Protein AF-A0A0C3C233-F1 (afdb_monomer)

pLDDT: mean 97.03, std 2.13, range [88.81, 98.81]

InterPro domains:
  IPR032710 NTF2-like domain superfamily [SSF54427] (12-112)

Sequence (125 aa):
CPPQPASPAMQKAIFTDFLYIFYNERNVSKAFNTYVAEDYIQHDPRYLDGRDAAIAGLTPLIASGVPTVEQLIFDGNRAVVYEKAPGTVLTAIVDIFRLNGTCIQEHWNVHESLPSDAVSSHPFF

Solvent-accessible surface area (backbone atoms only — not comparable to full-atom values): 6786 Å² total; per-residue (Å²): 50,83,67,41,92,52,54,59,70,52,38,51,53,50,52,51,52,34,48,42,32,35,59,74,67,55,33,39,62,61,24,42,58,60,34,27,18,64,81,19,44,52,62,43,92,89,54,61,58,26,40,69,46,45,38,65,64,44,43,64,49,49,72,76,39,58,58,48,81,78,42,81,48,78,56,78,56,30,40,38,38,36,29,39,48,65,72,90,66,58,25,42,34,43,40,38,38,35,46,44,40,62,10,40,37,35,40,40,64,50,77,48,66,68,59,96,78,61,84,69,92,66,74,94,118

Mean predicted aligned error: 2.48 Å

Foldseek 3Di:
DPADAAFLVLLVVLVVVLCCCCQVVVPLVVSLVPAADQQAAEPPPVFDTGSVRVSVVCSVQSVVHGWAFPDWDDDGQKIWTWTFGDDDFTKTKIKMWGDRHRHTRYIDMDMDTDDPPDPDPDDPD

Radius of gyration: 14.9 Å; Cα contacts (8 Å, |Δi|>4): 237; chains: 1; bounding box: 32×29×43 Å

Organism: Oidiodendron maius (strain Zn) (NCBI:txid913774)

Secondary structure (DSSP, 8-state):
-------HHHHHHHHHHHHIIIIIS--HHHHHHHHEEEEEEE--TTS-SSHHHHHHHHHHHHHH---EEEEEEEETTEEEEEEE-SSSS-EEEEEEEEEETTEEEEEEEEEEEPPTT----S---

Nearest PDB structures (foldseek):
  3g0k-assembly1_A-2  TM=7.900E-01  e=2.828E-08  Novosphingobium aromaticivorans DSM 12444
  5evh-assembly1_A-2  TM=7.270E-01  e=5.989E-04  Kribbella flavida DSM 17836
  5tgn-assembly1_D  TM=6.727E-01  e=5.628E-04  Sphaerobacter thermophilus DSM 20745
  6d63-assembly2_D  TM=5.682E-01  e=2.840E-03  Pseudomonas sp. ADP
  5ts4-assembly1_A  TM=5.619E-01  e=7.226E-03  synthetic construct

Structure (mmCIF, N/CA/C/O backbone):
data_AF-A0A0C3C233-F1
#
_entry.id   AF-A0A0C3C233-F1
#
loop_
_atom_site.group_PDB
_atom_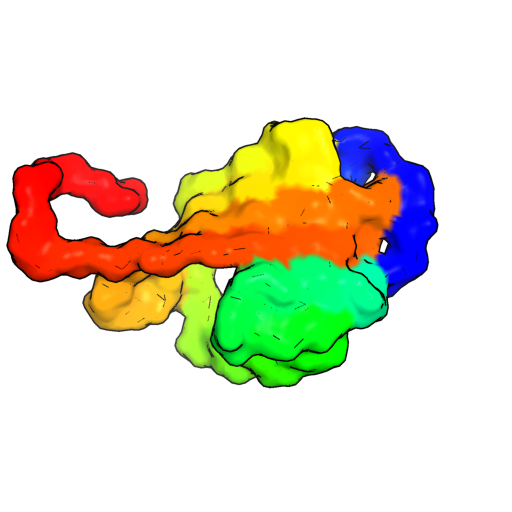site.id
_atom_site.type_symbol
_atom_site.label_atom_id
_atom_site.label_alt_id
_atom_site.label_comp_id
_atom_site.label_asym_id
_atom_site.label_entity_id
_atom_site.label_seq_id
_atom_site.pdbx_PDB_ins_code
_atom_site.Cartn_x
_atom_site.Cartn_y
_atom_site.Cartn_z
_atom_site.occupancy
_atom_site.B_iso_or_equiv
_atom_site.auth_seq_id
_atom_site.auth_comp_id
_atom_site.auth_asym_id
_atom_site.auth_atom_id
_atom_site.pdbx_PDB_model_num
ATOM 1 N N . CYS A 1 1 ? -7.222 -3.850 13.721 1.00 89.19 1 CYS A N 1
ATOM 2 C CA . CYS A 1 1 ? -8.058 -2.645 13.855 1.00 89.19 1 CYS A CA 1
ATOM 3 C C . CYS A 1 1 ? -9.542 -3.027 13.817 1.00 89.19 1 CYS A C 1
ATOM 5 O O . CYS A 1 1 ? -9.956 -3.557 12.793 1.00 89.19 1 CYS A O 1
ATOM 7 N N . PRO A 1 2 ? -10.352 -2.817 14.875 1.00 93.88 2 PRO A N 1
ATOM 8 C CA . PRO A 1 2 ? -11.811 -2.796 14.736 1.00 93.88 2 PRO A CA 1
ATOM 9 C C . PRO A 1 2 ? -12.283 -1.413 14.222 1.00 93.88 2 PRO A C 1
ATOM 11 O O . PRO A 1 2 ? -11.869 -0.401 14.797 1.00 93.88 2 PRO A O 1
ATOM 14 N N . PRO A 1 3 ? -13.129 -1.323 13.174 1.00 96.00 3 PRO A N 1
ATOM 15 C CA . PRO A 1 3 ? -13.567 -0.044 12.599 1.00 96.00 3 PRO A CA 1
ATOM 16 C C . PRO A 1 3 ? -14.303 0.856 13.593 1.00 96.00 3 PRO A C 1
ATOM 18 O O . PRO A 1 3 ? -15.268 0.427 14.220 1.00 96.00 3 PRO A O 1
ATOM 21 N N . GLN A 1 4 ? -13.877 2.115 13.709 1.00 97.88 4 GLN A N 1
ATOM 22 C CA . GLN A 1 4 ? -14.566 3.172 14.461 1.00 97.88 4 GLN A CA 1
ATOM 23 C C . GLN A 1 4 ? -14.852 4.380 13.559 1.00 97.88 4 GLN A C 1
ATOM 25 O O . GLN A 1 4 ? -14.103 4.597 12.609 1.00 97.88 4 GLN A O 1
ATOM 30 N N . PRO A 1 5 ? -15.886 5.200 13.823 1.00 98.19 5 PRO A N 1
ATOM 31 C CA . PRO A 1 5 ? -16.145 6.403 13.034 1.00 98.19 5 PRO A CA 1
ATOM 32 C C . PRO A 1 5 ? -14.918 7.323 12.950 1.00 98.19 5 PRO A C 1
ATOM 34 O O . PRO A 1 5 ? -14.261 7.593 13.954 1.00 98.19 5 PRO A O 1
ATOM 37 N N . ALA A 1 6 ? -14.625 7.828 11.753 1.00 98.00 6 ALA A N 1
ATOM 38 C CA . ALA A 1 6 ? -13.512 8.737 11.507 1.00 98.00 6 ALA A CA 1
ATOM 39 C C . ALA A 1 6 ? -13.904 9.773 10.452 1.00 98.00 6 ALA A C 1
ATOM 41 O O . ALA A 1 6 ? -14.617 9.461 9.498 1.00 98.00 6 ALA A O 1
ATOM 42 N N . SER A 1 7 ? -13.430 11.007 10.617 1.00 97.56 7 SER A N 1
ATOM 43 C CA . SER A 1 7 ? -13.571 12.033 9.583 1.00 97.56 7 SER A CA 1
ATOM 44 C C . SER A 1 7 ? -12.617 11.761 8.407 1.00 97.56 7 SER A C 1
ATOM 46 O O . SER A 1 7 ? -11.611 11.067 8.587 1.00 97.56 7 SER A O 1
ATOM 48 N N . PRO A 1 8 ? -12.846 12.356 7.220 1.00 96.31 8 PRO A N 1
ATOM 49 C CA . PRO A 1 8 ? -11.914 12.232 6.095 1.00 96.31 8 PRO A CA 1
ATOM 50 C C . PRO A 1 8 ? -10.484 12.684 6.437 1.00 96.31 8 PRO A C 1
ATOM 52 O O . PRO A 1 8 ? -9.508 12.053 6.039 1.00 96.31 8 PRO A O 1
ATOM 55 N N . ALA A 1 9 ? -10.340 13.741 7.245 1.00 96.75 9 ALA A N 1
ATOM 56 C CA . ALA A 1 9 ? -9.032 14.208 7.704 1.00 96.75 9 ALA A CA 1
ATOM 57 C C . ALA A 1 9 ? -8.328 13.174 8.602 1.00 96.75 9 ALA A C 1
ATOM 59 O O . ALA A 1 9 ? -7.125 12.955 8.463 1.00 96.75 9 ALA A O 1
ATOM 60 N N . MET A 1 10 ? -9.076 12.503 9.485 1.00 98.19 10 MET A N 1
ATOM 61 C CA . MET A 1 10 ? -8.541 11.421 10.318 1.00 98.19 10 MET A CA 1
ATOM 62 C C . MET A 1 10 ? -8.142 10.209 9.476 1.00 98.19 10 MET A C 1
ATOM 64 O O . MET A 1 10 ? -7.073 9.653 9.694 1.00 98.19 10 MET A O 1
ATOM 68 N N . GLN A 1 11 ? -8.954 9.827 8.488 1.00 98.44 11 GLN A N 1
ATOM 69 C CA . GLN A 1 11 ? -8.632 8.738 7.561 1.00 98.44 11 GLN A CA 1
ATOM 70 C C . GLN A 1 11 ? -7.354 9.012 6.773 1.00 98.44 11 GLN A C 1
ATOM 72 O O . GLN A 1 11 ? -6.500 8.135 6.658 1.00 98.44 11 GLN A O 1
ATOM 77 N N . LYS A 1 12 ? -7.181 10.249 6.298 1.00 98.19 12 LYS A N 1
ATOM 78 C CA . LYS A 1 12 ? -5.947 10.680 5.641 1.00 98.19 12 LYS A CA 1
ATOM 79 C C . LYS A 1 12 ? -4.734 10.568 6.565 1.00 98.19 12 LYS A C 1
ATOM 81 O O . LYS A 1 12 ? -3.706 10.040 6.146 1.00 98.19 12 LYS A O 1
ATOM 86 N N . ALA A 1 13 ? -4.848 11.027 7.811 1.00 98.12 13 ALA A N 1
ATOM 87 C CA . ALA A 1 13 ? -3.774 10.915 8.799 1.00 98.12 13 ALA A CA 1
ATOM 88 C C . ALA A 1 13 ? -3.419 9.451 9.111 1.00 98.12 13 ALA A C 1
ATOM 90 O O . ALA A 1 13 ? -2.247 9.090 9.076 1.00 98.12 13 ALA A O 1
ATOM 91 N N . ILE A 1 14 ? -4.429 8.604 9.326 1.00 98.56 14 ILE A N 1
ATOM 92 C CA . ILE A 1 14 ? -4.279 7.160 9.550 1.00 98.56 14 ILE A CA 1
ATOM 93 C C . ILE A 1 14 ? -3.545 6.496 8.387 1.00 98.56 14 ILE A C 1
ATOM 95 O O . ILE A 1 14 ? -2.576 5.776 8.601 1.00 98.56 14 ILE A O 1
ATOM 99 N N . PHE A 1 15 ? -3.980 6.749 7.152 1.00 98.62 15 PHE A N 1
ATOM 100 C CA . PHE A 1 15 ? -3.356 6.136 5.982 1.00 98.62 15 PHE A CA 1
ATOM 101 C C . PHE A 1 15 ? -1.921 6.633 5.769 1.00 98.62 15 PHE A C 1
ATOM 103 O O . PHE A 1 15 ? -1.045 5.865 5.387 1.00 98.62 15 PHE A O 1
ATOM 110 N N . THR A 1 16 ? -1.658 7.906 6.069 1.00 98.31 16 THR A N 1
ATOM 111 C CA . T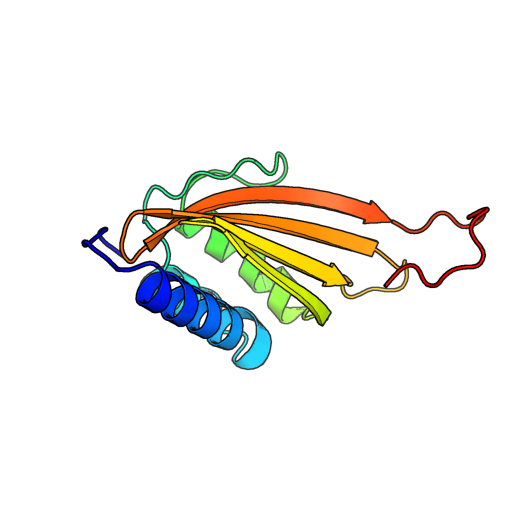HR A 1 16 ? -0.306 8.476 5.983 1.00 98.31 16 THR A CA 1
ATOM 112 C C . THR A 1 16 ? 0.630 7.821 7.001 1.00 98.31 16 THR A C 1
ATOM 114 O O . THR A 1 16 ? 1.755 7.470 6.655 1.00 98.31 16 THR A O 1
ATOM 117 N N . ASP A 1 17 ? 0.165 7.604 8.235 1.00 98.69 17 ASP A N 1
ATOM 118 C CA . ASP A 1 17 ? 0.949 6.911 9.261 1.00 98.69 17 ASP A CA 1
ATOM 119 C C . ASP A 1 17 ? 1.138 5.423 8.930 1.00 98.69 17 ASP A C 1
ATOM 121 O O . ASP A 1 17 ? 2.232 4.885 9.085 1.00 98.69 17 ASP A O 1
ATOM 125 N N . PHE A 1 18 ? 0.114 4.767 8.371 1.00 98.81 18 PHE A N 1
ATOM 126 C CA . PHE A 1 18 ? 0.242 3.415 7.825 1.00 98.81 18 PHE A CA 1
ATOM 127 C C . PHE A 1 18 ? 1.375 3.329 6.793 1.00 98.81 18 PHE A C 1
ATOM 129 O O . PHE A 1 18 ? 2.252 2.479 6.946 1.00 98.81 18 PHE A O 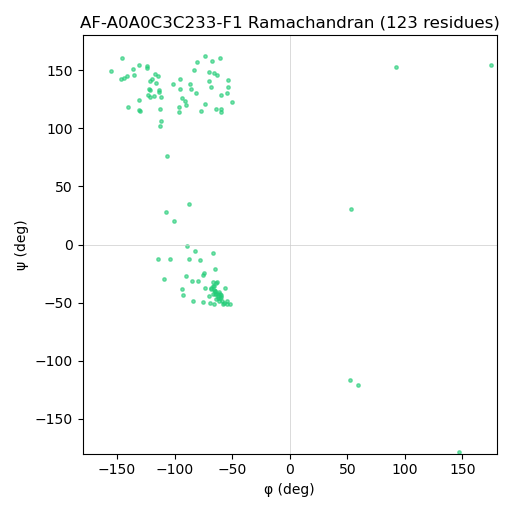1
ATOM 136 N N . LEU A 1 19 ? 1.400 4.221 5.792 1.00 98.50 19 LEU A N 1
ATOM 137 C CA . LEU A 1 19 ? 2.459 4.245 4.778 1.00 98.50 19 LEU A CA 1
ATOM 138 C C . LEU A 1 19 ? 3.836 4.508 5.392 1.00 98.50 19 LEU A C 1
ATOM 140 O O . LEU A 1 19 ? 4.802 3.853 5.011 1.00 98.50 19 LEU A O 1
ATOM 144 N N . TYR A 1 20 ? 3.936 5.415 6.366 1.00 98.50 20 TYR A N 1
ATOM 145 C CA . TYR A 1 20 ? 5.199 5.688 7.052 1.00 98.50 20 TYR A CA 1
ATOM 146 C C . TYR A 1 20 ? 5.735 4.444 7.779 1.00 98.50 20 TYR A C 1
ATOM 148 O O . TYR A 1 20 ? 6.888 4.053 7.594 1.00 98.50 20 TYR A O 1
ATOM 156 N N . ILE A 1 21 ? 4.903 3.757 8.562 1.00 98.75 21 ILE A N 1
ATOM 157 C CA . ILE A 1 21 ? 5.326 2.537 9.265 1.00 98.75 21 ILE A CA 1
ATOM 158 C C . ILE A 1 21 ? 5.655 1.417 8.260 1.00 98.75 21 ILE A C 1
ATOM 160 O O . ILE A 1 21 ? 6.621 0.671 8.442 1.00 98.75 21 ILE A O 1
ATOM 164 N N . PHE A 1 22 ? 4.868 1.298 7.189 1.00 98.50 22 PHE A N 1
ATOM 165 C CA . PHE A 1 22 ? 5.026 0.256 6.179 1.00 98.50 22 PHE A CA 1
ATOM 166 C C . PHE A 1 22 ? 6.294 0.446 5.334 1.00 98.50 22 PHE A C 1
ATOM 168 O O . PHE A 1 22 ? 7.099 -0.479 5.240 1.00 98.50 22 PHE A O 1
ATOM 175 N N . TYR A 1 23 ? 6.519 1.639 4.780 1.00 97.69 23 TYR A N 1
ATOM 176 C CA . TYR A 1 23 ? 7.628 1.929 3.867 1.00 97.69 23 TYR A CA 1
ATOM 177 C C . TYR A 1 23 ? 8.882 2.470 4.564 1.00 97.69 23 TYR A C 1
ATOM 179 O O . TYR A 1 23 ? 9.988 2.015 4.261 1.00 97.69 23 TYR A O 1
ATOM 187 N N . ASN A 1 24 ? 8.753 3.404 5.511 1.00 97.00 24 ASN A N 1
ATOM 188 C CA . ASN A 1 24 ? 9.911 4.036 6.156 1.00 97.00 24 ASN A CA 1
ATOM 189 C C . ASN A 1 24 ? 10.454 3.205 7.319 1.00 97.00 24 ASN A C 1
ATOM 191 O O . ASN A 1 24 ? 11.658 2.956 7.376 1.00 97.00 24 ASN A O 1
ATOM 195 N N . GLU A 1 25 ? 9.591 2.746 8.229 1.00 98.12 25 GLU A N 1
ATOM 196 C CA . GLU A 1 25 ? 10.025 1.861 9.324 1.00 98.12 25 GLU A CA 1
ATOM 197 C C . GLU A 1 25 ? 10.219 0.409 8.863 1.00 98.12 25 GLU A C 1
ATOM 199 O O . GLU A 1 25 ? 10.797 -0.394 9.598 1.00 98.12 25 GLU A O 1
ATOM 204 N N . ARG A 1 26 ? 9.733 0.061 7.660 1.00 97.69 26 ARG A N 1
ATOM 205 C CA . ARG A 1 26 ? 9.733 -1.305 7.107 1.00 97.69 26 ARG A CA 1
ATOM 206 C C . ARG A 1 26 ? 9.101 -2.326 8.053 1.00 97.69 26 ARG A C 1
ATOM 208 O O . ARG A 1 26 ? 9.484 -3.496 8.081 1.00 97.69 26 ARG A O 1
ATOM 215 N N . ASN A 1 27 ? 8.129 -1.886 8.850 1.00 98.44 27 ASN A N 1
ATOM 216 C CA . ASN A 1 27 ? 7.499 -2.704 9.873 1.00 98.44 27 ASN A CA 1
ATOM 217 C C . ASN A 1 27 ? 6.088 -3.109 9.441 1.00 98.44 27 ASN A C 1
ATOM 219 O O . ASN A 1 27 ? 5.083 -2.586 9.926 1.00 98.44 27 ASN A O 1
ATOM 223 N N . VAL A 1 28 ? 6.033 -4.077 8.522 1.00 98.56 28 VAL A N 1
ATOM 224 C CA . VAL A 1 28 ? 4.785 -4.584 7.931 1.00 98.56 28 VAL A CA 1
ATOM 225 C C . VAL A 1 28 ? 3.803 -5.051 9.001 1.00 98.56 28 VAL A C 1
ATOM 227 O O . VAL A 1 28 ? 2.647 -4.632 9.008 1.00 98.56 28 VAL A O 1
ATOM 230 N N . SER A 1 29 ? 4.272 -5.857 9.956 1.00 98.44 29 SER A N 1
ATOM 231 C CA . SER A 1 29 ? 3.425 -6.373 11.032 1.00 98.44 29 SER A CA 1
ATOM 232 C C . SER A 1 29 ? 2.816 -5.247 11.875 1.00 98.44 29 SER A C 1
ATOM 234 O O . SER A 1 29 ? 1.612 -5.257 12.126 1.00 98.44 29 SER A O 1
ATOM 236 N N . LYS A 1 30 ? 3.601 -4.233 12.271 1.00 98.69 30 LYS A N 1
ATOM 237 C CA . LYS A 1 30 ? 3.090 -3.084 13.039 1.00 98.69 30 LYS A CA 1
ATOM 238 C C . LYS A 1 30 ? 2.070 -2.279 12.235 1.00 98.69 30 LYS A C 1
ATOM 240 O O . LYS A 1 30 ? 1.004 -1.984 12.772 1.00 98.69 30 LYS A O 1
ATOM 245 N N . ALA A 1 31 ? 2.360 -1.955 10.974 1.00 98.75 31 ALA A N 1
ATOM 246 C CA . ALA A 1 31 ? 1.451 -1.190 10.119 1.00 98.75 31 ALA A CA 1
ATOM 247 C C . ALA A 1 31 ? 0.088 -1.893 9.980 1.00 98.75 31 ALA A C 1
ATOM 249 O O . ALA A 1 31 ? -0.958 -1.305 10.266 1.00 98.75 31 ALA A O 1
ATOM 250 N N . PHE A 1 32 ? 0.103 -3.183 9.631 1.00 98.62 32 PHE A N 1
ATOM 251 C CA . PHE A 1 32 ? -1.113 -3.965 9.411 1.00 98.62 32 PHE A CA 1
ATOM 252 C C . PHE A 1 32 ? -1.885 -4.234 10.706 1.00 98.62 32 PHE A C 1
ATOM 254 O O . PHE A 1 32 ? -3.101 -4.047 10.749 1.00 98.62 32 PHE A O 1
ATOM 261 N N . ASN A 1 33 ? -1.214 -4.615 11.796 1.00 98.50 33 ASN A N 1
ATOM 262 C CA . ASN A 1 33 ? -1.903 -4.869 13.065 1.00 98.50 33 ASN A CA 1
ATOM 263 C C . ASN A 1 33 ? -2.560 -3.605 13.641 1.00 98.50 33 ASN A C 1
ATOM 265 O O . ASN A 1 33 ? -3.648 -3.692 14.225 1.00 98.50 33 ASN A O 1
ATOM 269 N N . THR A 1 34 ? -1.947 -2.439 13.417 1.00 98.56 34 THR A N 1
ATOM 270 C CA . THR A 1 34 ? -2.455 -1.147 13.895 1.00 98.56 34 THR A CA 1
ATOM 271 C C . THR A 1 34 ? -3.642 -0.662 13.065 1.00 98.56 34 THR A C 1
ATOM 273 O O . THR A 1 34 ? -4.684 -0.339 13.635 1.00 98.56 34 THR A O 1
ATOM 276 N N . TYR A 1 35 ? -3.524 -0.656 11.732 1.00 98.75 35 TYR A N 1
ATOM 277 C CA . TYR A 1 35 ? -4.447 0.087 10.864 1.00 98.75 35 TYR A CA 1
ATOM 278 C C . TYR A 1 35 ? -5.316 -0.762 9.939 1.00 98.75 35 TYR A C 1
ATOM 280 O O . TYR A 1 35 ? -6.288 -0.247 9.393 1.00 98.75 35 TYR A O 1
ATOM 288 N N . VAL A 1 36 ? -5.030 -2.052 9.774 1.00 98.75 36 VAL A N 1
ATOM 289 C CA . VAL A 1 36 ? -5.761 -2.914 8.836 1.00 98.75 36 VAL A CA 1
ATOM 290 C C . VAL A 1 36 ? -6.781 -3.772 9.594 1.00 98.75 36 VAL A C 1
ATOM 292 O O . VAL A 1 36 ? -6.535 -4.239 10.721 1.00 98.75 36 VAL A O 1
ATOM 295 N N . ALA A 1 37 ? -7.974 -3.904 9.014 1.00 98.50 37 ALA A N 1
ATOM 296 C CA . ALA A 1 37 ? -9.029 -4.780 9.512 1.00 98.50 37 ALA A CA 1
ATOM 297 C C . ALA A 1 37 ? -8.595 -6.250 9.404 1.00 98.50 37 ALA A C 1
ATOM 299 O O . ALA A 1 37 ? -7.833 -6.609 8.513 1.00 98.50 37 ALA A O 1
ATOM 300 N N . GLU A 1 38 ? -9.037 -7.103 10.328 1.00 97.88 38 GLU A N 1
ATOM 301 C CA . GLU A 1 38 ? -8.646 -8.522 10.323 1.00 97.88 38 GLU A CA 1
ATOM 302 C C . GLU A 1 38 ? -9.187 -9.256 9.088 1.00 97.88 38 GLU A C 1
ATOM 304 O O . GLU A 1 38 ? -8.455 -9.997 8.433 1.00 97.88 38 GLU A O 1
ATOM 309 N N . ASP A 1 39 ? -10.425 -8.933 8.714 1.00 97.31 39 ASP A N 1
ATOM 310 C CA . ASP A 1 39 ? -11.156 -9.376 7.524 1.00 97.31 39 ASP A CA 1
ATOM 311 C C . ASP A 1 39 ? -10.898 -8.477 6.298 1.00 97.31 39 ASP A C 1
ATOM 313 O O . ASP A 1 39 ? -11.789 -8.219 5.489 1.00 97.31 39 ASP A O 1
ATOM 317 N N . TYR A 1 40 ? -9.676 -7.954 6.175 1.00 98.06 40 TYR A N 1
ATOM 318 C CA . TYR A 1 40 ? -9.252 -7.163 5.023 1.00 98.06 40 TYR A CA 1
ATOM 319 C C . TYR A 1 40 ? -9.466 -7.918 3.703 1.00 98.06 40 TYR A C 1
ATOM 321 O O . TYR A 1 40 ? -9.044 -9.065 3.559 1.00 98.06 40 TYR A O 1
ATOM 329 N N . ILE A 1 41 ? -10.101 -7.247 2.744 1.00 98.69 41 ILE A N 1
ATOM 330 C CA . ILE A 1 41 ? -10.457 -7.804 1.438 1.00 98.69 41 ILE A CA 1
ATOM 331 C C . ILE A 1 41 ? -9.353 -7.470 0.430 1.00 98.69 41 ILE A C 1
ATOM 333 O O . ILE A 1 41 ? -9.010 -6.298 0.237 1.00 98.69 41 ILE A O 1
ATOM 337 N N . GLN A 1 42 ? -8.827 -8.496 -0.230 1.00 98.19 42 GLN A N 1
ATOM 338 C CA . GLN A 1 42 ? -7.764 -8.414 -1.218 1.00 98.19 42 GLN A CA 1
ATOM 339 C C . GLN A 1 42 ? -8.299 -8.760 -2.609 1.00 98.19 42 GLN A C 1
ATOM 341 O O . GLN A 1 42 ? -8.873 -9.819 -2.833 1.00 98.19 42 GLN A O 1
ATOM 346 N N . HIS A 1 43 ? -8.058 -7.876 -3.574 1.00 98.38 43 HIS A N 1
ATOM 347 C CA . HIS A 1 43 ? -8.437 -8.112 -4.971 1.00 98.38 43 HIS A CA 1
ATOM 348 C C . HIS A 1 43 ? -7.260 -8.489 -5.874 1.00 98.38 43 HIS A C 1
ATOM 350 O O . HIS A 1 43 ? -7.484 -8.933 -6.999 1.00 98.38 43 HIS A O 1
ATOM 356 N N . ASP A 1 44 ? -6.015 -8.333 -5.414 1.00 96.50 44 ASP A N 1
ATOM 357 C CA . ASP A 1 44 ? -4.841 -8.813 -6.142 1.00 96.50 44 ASP A CA 1
ATOM 358 C C . ASP A 1 44 ? -4.887 -10.351 -6.252 1.00 96.50 44 ASP A C 1
ATOM 360 O O . ASP A 1 44 ? -4.788 -11.037 -5.230 1.00 96.50 44 ASP A O 1
ATOM 364 N N . PRO A 1 45 ? -4.976 -10.925 -7.468 1.00 95.12 45 PRO A N 1
ATOM 365 C CA . PRO A 1 45 ? -5.139 -12.367 -7.660 1.00 95.12 45 PRO A CA 1
ATOM 366 C C . PRO A 1 45 ? -3.925 -13.198 -7.211 1.00 95.12 45 PRO A C 1
ATOM 368 O O . PRO A 1 45 ? -3.979 -14.428 -7.237 1.00 95.12 45 PRO A O 1
ATOM 371 N N . ARG A 1 46 ? -2.812 -12.555 -6.839 1.00 94.06 46 ARG A N 1
ATOM 372 C CA . ARG A 1 46 ? -1.588 -13.213 -6.360 1.00 94.06 46 ARG A CA 1
ATOM 373 C C . ARG A 1 46 ? -1.590 -13.461 -4.850 1.00 94.06 46 ARG A C 1
ATOM 375 O O . ARG A 1 46 ? -0.734 -14.206 -4.375 1.00 94.06 46 ARG A O 1
ATOM 382 N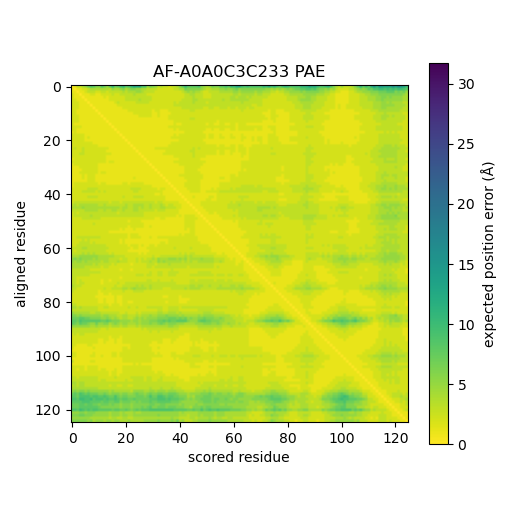 N . TYR A 1 47 ? -2.514 -12.856 -4.103 1.00 94.75 47 TYR A N 1
ATOM 383 C CA . TYR A 1 47 ? -2.561 -12.926 -2.643 1.00 94.75 47 TYR A CA 1
ATOM 384 C C . TYR A 1 47 ? -3.908 -13.447 -2.147 1.00 94.75 47 TYR A C 1
ATOM 386 O O . TYR A 1 47 ? -4.937 -13.285 -2.793 1.00 94.75 47 TYR A O 1
ATOM 394 N N . LEU A 1 48 ? -3.888 -14.085 -0.977 1.00 97.12 48 LEU A N 1
ATOM 395 C CA . LEU A 1 48 ? -5.107 -14.465 -0.267 1.00 97.12 48 LEU A CA 1
ATOM 396 C C . LEU A 1 48 ? -5.682 -13.264 0.497 1.00 97.12 48 LEU A C 1
ATOM 398 O O . LEU A 1 48 ? -4.945 -12.350 0.877 1.00 97.12 48 LEU A O 1
ATOM 402 N N . ASP A 1 49 ? -6.984 -13.329 0.769 1.00 97.56 49 ASP A N 1
ATOM 403 C CA . ASP A 1 49 ? -7.684 -12.410 1.668 1.00 97.56 49 ASP A CA 1
ATOM 404 C C . ASP A 1 49 ? -7.143 -12.454 3.104 1.00 97.56 49 ASP A C 1
ATOM 406 O O . ASP A 1 49 ? -6.545 -13.436 3.558 1.00 97.56 49 ASP A O 1
ATOM 410 N N . GLY A 1 50 ? -7.445 -11.391 3.849 1.00 97.94 50 GLY A N 1
ATOM 411 C CA . GLY A 1 50 ? -7.194 -11.279 5.278 1.00 97.94 50 GLY A CA 1
ATOM 412 C C . GLY A 1 50 ? -5.852 -10.640 5.625 1.00 97.94 50 GLY A C 1
ATOM 413 O O . GLY A 1 50 ? -4.858 -10.711 4.895 1.00 97.94 50 GLY A O 1
ATOM 414 N N . ARG A 1 51 ? -5.816 -10.008 6.801 1.00 98.12 51 ARG A N 1
ATOM 415 C CA . ARG A 1 51 ? -4.639 -9.275 7.286 1.00 98.12 51 ARG A CA 1
ATOM 416 C C . ARG A 1 51 ? -3.400 -10.158 7.412 1.00 98.12 51 ARG A C 1
ATOM 418 O O . ARG A 1 51 ? -2.311 -9.733 7.037 1.00 98.12 51 ARG A O 1
ATOM 425 N N . ASP A 1 52 ? -3.555 -11.367 7.942 1.00 98.25 52 ASP A N 1
ATOM 426 C CA . ASP A 1 52 ? -2.417 -12.246 8.232 1.00 98.25 52 ASP A CA 1
ATOM 427 C C . ASP A 1 52 ? -1.751 -12.745 6.944 1.00 98.25 52 ASP A C 1
ATOM 429 O O . ASP A 1 52 ? -0.520 -12.785 6.859 1.00 98.25 52 ASP A O 1
ATOM 433 N N . ALA A 1 53 ? -2.547 -13.039 5.910 1.00 97.94 53 ALA A N 1
ATOM 434 C CA . ALA A 1 53 ? -2.033 -13.378 4.588 1.00 97.94 53 ALA A CA 1
ATOM 435 C C . ALA A 1 53 ? -1.278 -12.199 3.959 1.00 97.94 53 ALA A C 1
ATOM 437 O O . ALA A 1 53 ? -0.182 -12.387 3.425 1.00 97.94 53 ALA A O 1
ATOM 438 N N . ALA A 1 54 ? -1.810 -10.979 4.084 1.00 97.94 54 ALA A N 1
ATOM 439 C CA . ALA A 1 54 ? -1.134 -9.775 3.612 1.00 97.94 54 ALA A CA 1
ATOM 440 C C . ALA A 1 54 ? 0.200 -9.537 4.343 1.00 97.94 54 ALA A C 1
ATOM 442 O O . ALA A 1 54 ? 1.217 -9.291 3.694 1.00 97.94 54 ALA A O 1
ATOM 443 N N . ILE A 1 55 ? 0.246 -9.688 5.675 1.00 98.50 55 ILE A N 1
ATOM 444 C CA . ILE A 1 55 ? 1.496 -9.584 6.449 1.00 98.50 55 ILE A CA 1
ATOM 445 C C . ILE A 1 55 ? 2.516 -10.613 5.954 1.00 98.50 55 ILE A C 1
ATOM 447 O O . ILE A 1 55 ? 3.667 -10.252 5.689 1.00 98.50 55 ILE A O 1
ATOM 451 N N . ALA A 1 56 ? 2.110 -11.876 5.811 1.00 98.00 56 ALA A N 1
ATOM 452 C CA . ALA A 1 56 ? 2.997 -12.946 5.368 1.00 98.00 56 ALA A CA 1
ATOM 453 C C . ALA A 1 56 ? 3.544 -12.699 3.951 1.00 98.00 56 ALA A C 1
ATOM 455 O O . ALA A 1 56 ? 4.736 -12.890 3.714 1.00 98.00 56 ALA A O 1
ATOM 456 N N . GLY A 1 57 ? 2.694 -12.237 3.030 1.00 96.44 57 GLY A N 1
ATOM 457 C CA . GLY A 1 57 ? 3.062 -11.981 1.637 1.00 96.44 57 GLY A CA 1
ATOM 458 C C . GLY A 1 57 ? 3.923 -10.732 1.430 1.00 96.44 57 GLY A C 1
ATOM 459 O O . GLY A 1 57 ? 4.838 -10.750 0.609 1.00 96.44 57 GLY A O 1
ATOM 460 N N . LEU A 1 58 ? 3.663 -9.655 2.179 1.00 97.00 58 LEU A N 1
ATOM 461 C CA . LEU A 1 58 ? 4.311 -8.353 1.969 1.00 97.00 58 LEU A CA 1
ATOM 462 C C . LEU A 1 58 ? 5.602 -8.175 2.775 1.00 97.00 58 LEU A C 1
ATOM 464 O O . LEU A 1 58 ? 6.493 -7.451 2.337 1.00 97.00 58 LEU A O 1
ATOM 468 N N . THR A 1 59 ? 5.750 -8.848 3.921 1.00 97.88 59 THR A N 1
ATOM 469 C CA . THR A 1 59 ? 6.977 -8.776 4.739 1.00 97.88 59 THR A CA 1
ATOM 470 C C . THR A 1 59 ? 8.260 -9.062 3.942 1.00 97.88 59 THR A C 1
ATOM 472 O O . THR A 1 59 ? 9.174 -8.235 3.998 1.00 97.88 59 THR A O 1
ATOM 475 N N . PRO A 1 60 ? 8.376 -10.168 3.175 1.00 96.62 60 PRO A N 1
ATOM 476 C CA . PRO A 1 60 ? 9.587 -10.422 2.393 1.00 96.62 60 PRO A CA 1
ATOM 477 C C . PRO A 1 60 ? 9.788 -9.406 1.259 1.00 96.62 60 PRO A C 1
ATOM 479 O O . PRO A 1 60 ? 10.929 -9.058 0.958 1.00 96.62 60 PRO A O 1
ATOM 482 N N . LEU A 1 61 ? 8.707 -8.888 0.663 1.00 93.62 61 LEU A N 1
ATOM 483 C CA . LEU A 1 61 ? 8.796 -7.888 -0.402 1.00 93.62 61 LEU A CA 1
ATOM 484 C C . LEU A 1 61 ? 9.382 -6.571 0.108 1.00 93.62 61 LEU A C 1
ATOM 486 O O . LEU A 1 61 ? 10.382 -6.110 -0.436 1.00 93.62 61 LEU A O 1
ATOM 490 N N . ILE A 1 62 ? 8.843 -6.030 1.201 1.00 96.75 62 ILE A N 1
ATOM 491 C CA . ILE A 1 62 ? 9.331 -4.783 1.813 1.00 96.75 62 ILE A CA 1
ATOM 492 C C . ILE A 1 62 ? 10.768 -4.923 2.332 1.00 96.75 62 ILE A C 1
ATOM 494 O O . ILE A 1 62 ? 11.554 -3.974 2.276 1.00 96.75 62 ILE A O 1
ATOM 498 N N . ALA A 1 63 ? 11.153 -6.118 2.793 1.00 95.00 63 ALA A N 1
ATOM 499 C CA . ALA A 1 63 ? 12.538 -6.400 3.156 1.00 95.00 63 ALA A CA 1
ATOM 500 C C . ALA A 1 63 ? 13.483 -6.359 1.938 1.00 95.00 63 ALA A C 1
ATOM 502 O O . ALA A 1 63 ? 14.618 -5.898 2.066 1.00 95.00 63 ALA A O 1
ATOM 503 N N . SER A 1 64 ? 13.017 -6.810 0.767 1.00 93.88 64 SER A N 1
ATOM 504 C CA . SER A 1 64 ? 13.803 -6.829 -0.476 1.00 93.88 64 SER A CA 1
ATOM 505 C C . SER A 1 64 ? 13.954 -5.453 -1.134 1.00 93.88 64 SER A C 1
ATOM 507 O O . SER A 1 64 ? 14.949 -5.197 -1.812 1.00 93.88 64 SER A O 1
ATOM 509 N N . GLY A 1 65 ? 13.006 -4.546 -0.902 1.00 94.69 65 GLY A N 1
ATOM 510 C CA . GLY A 1 65 ? 13.013 -3.199 -1.452 1.00 94.69 65 GLY A CA 1
ATOM 511 C C . GLY A 1 65 ? 11.730 -2.452 -1.109 1.00 94.69 65 GLY A C 1
ATOM 512 O O . GLY A 1 65 ? 10.690 -3.057 -0.878 1.00 94.69 65 GLY A O 1
ATOM 513 N N . VAL A 1 66 ? 11.812 -1.124 -1.082 1.00 95.19 66 VAL A N 1
ATOM 514 C CA . VAL A 1 66 ? 10.666 -0.246 -0.822 1.00 95.19 66 VAL A CA 1
ATOM 515 C C . VAL A 1 66 ? 10.386 0.548 -2.097 1.00 95.19 66 VAL A C 1
ATOM 517 O O . VAL A 1 66 ? 11.347 1.075 -2.668 1.00 95.19 66 VAL A O 1
ATOM 520 N N . PRO A 1 67 ? 9.129 0.610 -2.570 1.00 96.25 67 PRO A N 1
ATOM 521 C CA . PRO A 1 67 ? 8.774 1.423 -3.724 1.00 96.25 67 PRO A CA 1
ATOM 522 C C . PRO A 1 67 ? 8.906 2.920 -3.416 1.00 96.25 67 PRO A C 1
ATOM 524 O O . PRO A 1 67 ? 8.859 3.351 -2.262 1.00 96.25 67 PRO A O 1
ATOM 527 N N . THR A 1 68 ? 9.061 3.728 -4.461 1.00 96.94 68 THR A N 1
ATOM 528 C CA . THR A 1 68 ? 8.986 5.189 -4.339 1.00 96.94 68 THR A CA 1
ATOM 529 C C . THR A 1 68 ? 7.550 5.628 -4.582 1.00 96.94 68 THR A C 1
ATOM 531 O O . THR A 1 68 ? 7.001 5.349 -5.644 1.00 96.94 68 THR A O 1
ATOM 534 N N . VAL A 1 69 ? 6.948 6.333 -3.624 1.00 97.75 69 VAL A N 1
ATOM 535 C CA . VAL A 1 69 ? 5.623 6.941 -3.807 1.00 97.75 69 VAL A CA 1
ATOM 536 C C . VAL A 1 69 ? 5.769 8.201 -4.655 1.00 97.75 69 VAL A C 1
ATOM 538 O O . VAL A 1 69 ? 6.381 9.172 -4.214 1.00 97.75 69 VAL A O 1
ATOM 541 N N . GLU A 1 70 ? 5.187 8.188 -5.851 1.00 97.94 70 GLU A N 1
ATOM 542 C CA . GLU A 1 70 ? 5.227 9.305 -6.801 1.00 97.94 70 GLU A CA 1
ATOM 543 C C . GLU A 1 70 ? 3.994 10.203 -6.640 1.00 97.94 70 GLU A C 1
ATOM 545 O O . GLU A 1 70 ? 4.094 11.429 -6.687 1.00 97.94 70 GLU A O 1
ATOM 550 N N . GLN A 1 71 ? 2.819 9.612 -6.385 1.00 97.81 71 GLN A N 1
ATOM 551 C CA . GLN A 1 71 ? 1.607 10.365 -6.053 1.00 97.81 71 GLN A CA 1
ATOM 552 C C . GLN A 1 71 ? 0.780 9.672 -4.974 1.00 97.81 71 GLN A C 1
ATOM 554 O O . GLN A 1 71 ? 0.654 8.450 -4.938 1.00 97.81 71 GLN A O 1
ATOM 559 N N . LEU A 1 72 ? 0.161 10.487 -4.119 1.00 98.06 72 LEU A N 1
ATOM 560 C CA . LEU A 1 72 ? -0.801 10.052 -3.114 1.00 98.06 72 LEU A CA 1
ATOM 561 C C . LEU A 1 72 ? -2.055 10.923 -3.206 1.00 98.06 72 LEU A C 1
ATOM 563 O O . LEU A 1 72 ? -2.014 12.126 -2.936 1.00 98.06 72 LEU A O 1
ATOM 567 N N . ILE A 1 73 ? -3.173 10.306 -3.571 1.00 98.19 73 ILE A N 1
ATOM 568 C CA . ILE A 1 73 ? -4.459 10.974 -3.780 1.00 98.19 73 ILE A CA 1
ATOM 569 C C . ILE A 1 73 ? -5.457 10.443 -2.757 1.00 98.19 73 ILE A C 1
ATOM 571 O O . ILE A 1 73 ? -5.508 9.246 -2.490 1.00 98.19 73 ILE A O 1
ATOM 575 N N . PHE A 1 74 ? -6.270 11.336 -2.196 1.00 97.56 74 PHE A N 1
ATOM 576 C CA . PHE A 1 74 ? -7.375 10.974 -1.314 1.00 97.56 74 PHE A CA 1
ATOM 577 C C . PHE A 1 74 ? -8.682 11.500 -1.882 1.00 97.56 74 PHE A C 1
ATOM 579 O O . PHE A 1 74 ? -8.770 12.681 -2.221 1.00 97.56 74 PHE A O 1
ATOM 586 N N . ASP A 1 75 ? -9.692 10.639 -1.913 1.00 95.81 75 ASP A N 1
ATOM 587 C CA . ASP A 1 75 ? -11.057 11.000 -2.276 1.00 95.81 75 ASP A CA 1
ATOM 588 C C . ASP A 1 75 ? -12.048 10.255 -1.375 1.00 95.81 75 ASP A C 1
ATOM 590 O O . ASP A 1 75 ? -12.075 9.023 -1.327 1.00 95.81 75 ASP A O 1
ATOM 594 N N . GLY A 1 76 ? -12.834 11.009 -0.605 1.00 95.38 76 GLY A N 1
ATOM 595 C CA . GLY A 1 76 ? -13.726 10.459 0.413 1.00 95.38 76 GLY A CA 1
ATO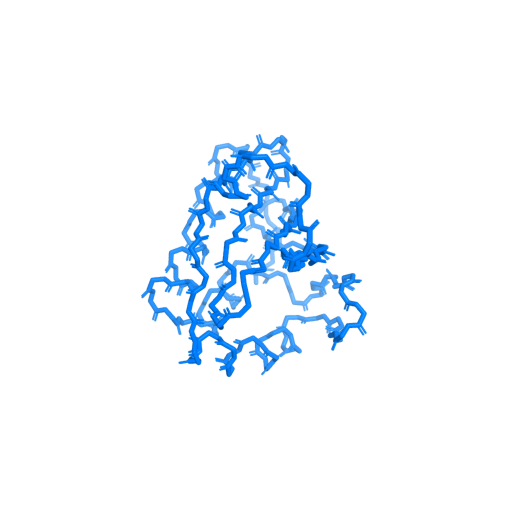M 596 C C . GLY A 1 76 ? -12.994 9.524 1.382 1.00 95.38 76 GLY A C 1
ATOM 597 O O . GLY A 1 76 ? -12.106 9.952 2.117 1.00 95.38 76 GLY A O 1
ATOM 598 N N . ASN A 1 77 ? -13.386 8.248 1.381 1.00 97.69 77 ASN A N 1
ATOM 599 C CA . ASN A 1 77 ? -12.784 7.190 2.195 1.00 97.69 77 ASN A CA 1
ATOM 600 C C . ASN A 1 77 ? -11.797 6.303 1.423 1.00 97.69 77 ASN A C 1
ATOM 602 O O . ASN A 1 77 ? -11.546 5.166 1.831 1.00 97.69 77 ASN A O 1
ATOM 606 N N . ARG A 1 78 ? -11.276 6.778 0.292 1.00 98.50 78 ARG A N 1
ATOM 607 C CA . ARG A 1 78 ? -10.318 6.049 -0.535 1.00 98.50 78 ARG A CA 1
ATOM 608 C C . ARG A 1 78 ? -8.989 6.781 -0.616 1.00 98.50 78 ARG A C 1
ATOM 610 O O . ARG A 1 78 ? -8.944 8.012 -0.624 1.00 98.50 78 ARG A O 1
ATOM 617 N N . ALA A 1 79 ? -7.924 5.999 -0.705 1.00 98.62 79 ALA A N 1
ATOM 618 C CA . ALA A 1 79 ? -6.585 6.469 -1.013 1.00 98.62 79 ALA A CA 1
ATOM 619 C C . ALA A 1 79 ? -6.085 5.760 -2.273 1.00 98.62 79 ALA A C 1
ATOM 621 O O . ALA A 1 79 ? -6.336 4.569 -2.447 1.00 98.62 79 ALA A O 1
ATOM 622 N N . VAL A 1 80 ? -5.392 6.489 -3.139 1.00 98.69 80 VAL A N 1
ATOM 623 C CA . VAL A 1 80 ? -4.713 5.949 -4.319 1.00 98.69 80 VAL A CA 1
ATOM 624 C C . VAL A 1 80 ? -3.238 6.286 -4.200 1.00 98.69 80 VAL A C 1
ATOM 626 O O . VAL A 1 80 ? -2.888 7.450 -3.992 1.00 98.69 80 VAL A O 1
ATOM 629 N N . VAL A 1 81 ? -2.393 5.271 -4.324 1.00 98.69 81 VAL A N 1
ATOM 630 C CA . VAL A 1 81 ? -0.938 5.386 -4.307 1.00 98.69 81 VAL A CA 1
ATOM 631 C C . VAL A 1 81 ? -0.445 5.036 -5.701 1.00 98.69 81 VAL A C 1
ATOM 633 O O . VAL A 1 81 ? -0.661 3.924 -6.169 1.00 98.69 81 VAL A O 1
ATOM 636 N N . TYR A 1 82 ? 0.173 6.000 -6.378 1.00 98.50 82 TYR A N 1
ATOM 637 C CA . TYR A 1 82 ? 0.941 5.745 -7.590 1.00 98.50 82 TYR A CA 1
ATOM 638 C C . TYR A 1 82 ? 2.402 5.617 -7.198 1.00 98.50 82 TYR A C 1
ATOM 640 O O . TYR A 1 82 ? 2.983 6.563 -6.655 1.00 98.50 82 TYR A O 1
ATOM 648 N N . GLU A 1 83 ? 2.984 4.454 -7.444 1.00 97.88 83 GLU A N 1
ATOM 649 C CA . GLU A 1 83 ? 4.319 4.141 -6.972 1.00 97.88 83 GLU A CA 1
ATOM 650 C C . GLU A 1 83 ? 5.186 3.465 -8.028 1.00 97.88 83 GLU A C 1
ATOM 652 O O . G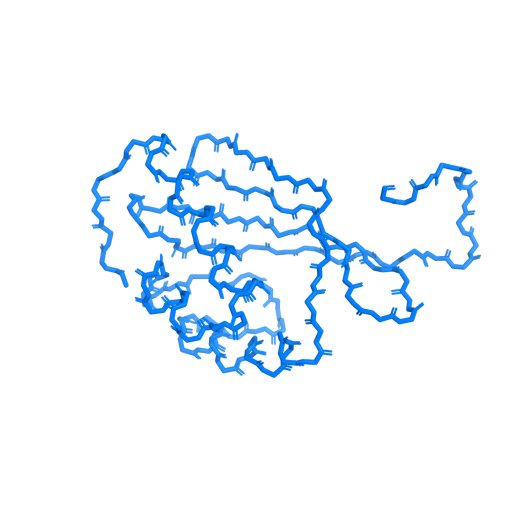LU A 1 83 ? 4.728 2.755 -8.926 1.00 97.88 83 GLU A O 1
ATOM 657 N N . LYS A 1 84 ? 6.486 3.697 -7.892 1.00 97.88 84 LYS A N 1
ATOM 658 C CA . LYS A 1 84 ? 7.532 3.063 -8.674 1.00 97.88 84 LYS A CA 1
ATOM 659 C C . LYS A 1 84 ? 8.085 1.875 -7.902 1.00 97.88 84 LYS A C 1
ATOM 661 O O . LYS A 1 84 ? 8.743 2.050 -6.873 1.00 97.88 84 LYS A O 1
ATOM 666 N N . ALA A 1 85 ? 7.868 0.676 -8.430 1.00 96.56 85 ALA A N 1
ATOM 667 C CA . ALA A 1 85 ? 8.360 -0.557 -7.836 1.00 96.56 85 ALA A CA 1
ATOM 668 C C . ALA A 1 85 ? 9.902 -0.606 -7.808 1.00 96.56 85 ALA A C 1
ATOM 670 O O . ALA A 1 85 ? 10.563 -0.125 -8.740 1.00 96.56 85 ALA A O 1
ATOM 671 N N . PRO A 1 86 ? 10.504 -1.228 -6.778 1.00 93.62 86 PRO A N 1
ATOM 672 C CA . PRO A 1 86 ? 11.932 -1.508 -6.770 1.00 93.62 86 PRO A CA 1
ATOM 673 C C . PRO A 1 86 ? 12.266 -2.602 -7.797 1.00 93.62 86 PRO A C 1
ATOM 675 O O . PRO A 1 86 ? 11.541 -3.586 -7.933 1.00 93.62 86 PRO A O 1
ATOM 678 N N . GLY A 1 87 ? 13.387 -2.466 -8.506 1.00 91.31 87 GLY A N 1
ATOM 679 C CA . GLY A 1 87 ? 13.835 -3.469 -9.476 1.00 91.31 87 GLY A CA 1
ATOM 680 C C . GLY A 1 87 ? 14.570 -2.873 -10.672 1.00 91.31 87 GLY A C 1
ATOM 681 O O . GLY A 1 87 ? 14.798 -1.668 -10.749 1.00 91.31 87 GLY A O 1
ATOM 682 N N . THR A 1 88 ? 14.969 -3.740 -11.605 1.00 88.81 88 THR A N 1
ATOM 683 C CA . THR A 1 88 ? 15.669 -3.350 -12.842 1.00 88.81 88 THR A CA 1
ATOM 684 C C . THR A 1 88 ? 14.716 -2.929 -13.958 1.00 88.81 88 THR A C 1
ATOM 686 O O . THR A 1 88 ? 15.064 -2.071 -14.764 1.00 88.81 88 THR A O 1
ATOM 689 N N . VAL A 1 89 ? 13.515 -3.511 -14.003 1.00 92.69 89 VAL A N 1
ATOM 690 C CA . VAL A 1 89 ? 12.450 -3.120 -14.932 1.00 92.69 89 VAL A CA 1
ATOM 691 C C . VAL A 1 89 ? 11.609 -2.037 -14.269 1.00 92.69 89 VAL A C 1
ATOM 693 O O . VAL A 1 89 ? 11.014 -2.275 -13.217 1.00 92.69 89 VAL A O 1
ATOM 696 N N . LEU A 1 90 ? 11.543 -0.853 -14.885 1.00 94.88 90 LEU A N 1
ATOM 697 C CA . LEU A 1 90 ? 10.677 0.230 -14.416 1.00 94.88 90 LEU A CA 1
ATOM 698 C C . LEU A 1 90 ? 9.225 -0.247 -14.432 1.00 94.88 90 LEU A C 1
ATOM 700 O O . LEU A 1 90 ? 8.684 -0.524 -15.496 1.00 94.88 90 LEU A O 1
ATOM 704 N N . THR A 1 91 ? 8.617 -0.364 -13.255 1.00 97.62 91 THR A N 1
ATOM 705 C CA . THR A 1 91 ? 7.243 -0.848 -13.099 1.00 97.62 91 THR A CA 1
ATOM 706 C C . THR A 1 91 ? 6.473 0.106 -12.212 1.00 97.62 91 TH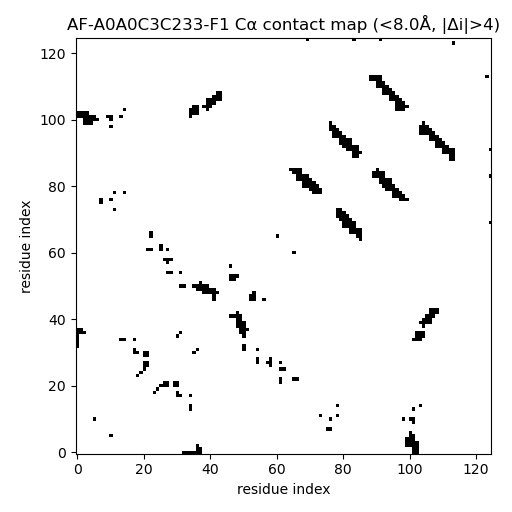R A C 1
ATOM 708 O O . THR A 1 91 ? 6.910 0.417 -11.105 1.00 97.62 91 THR A O 1
ATOM 711 N N . ALA A 1 92 ? 5.360 0.594 -12.738 1.00 98.06 92 ALA A N 1
ATOM 712 C CA . ALA A 1 92 ? 4.379 1.383 -12.030 1.00 98.06 92 ALA A CA 1
ATOM 713 C C . ALA A 1 92 ? 3.380 0.457 -11.343 1.00 98.06 92 ALA A C 1
ATOM 715 O O . ALA A 1 92 ? 2.920 -0.523 -11.934 1.00 98.06 92 ALA A O 1
ATOM 716 N N . ILE A 1 93 ? 3.028 0.793 -10.111 1.00 98.06 93 ILE A N 1
ATOM 717 C CA . ILE A 1 93 ? 1.932 0.167 -9.384 1.00 98.06 93 ILE A CA 1
ATOM 718 C C . ILE A 1 93 ? 0.956 1.277 -9.007 1.00 98.06 93 ILE A C 1
ATOM 720 O O . ILE A 1 93 ? 1.353 2.360 -8.573 1.00 98.06 93 ILE A O 1
ATOM 724 N N . VAL A 1 94 ? -0.329 1.020 -9.231 1.00 98.62 94 VAL A N 1
ATOM 725 C CA . VAL A 1 94 ? -1.405 1.835 -8.669 1.00 98.62 94 VAL A CA 1
ATOM 726 C C . VAL A 1 94 ? -2.119 0.978 -7.646 1.00 98.62 94 VAL A C 1
ATOM 728 O O . VAL A 1 94 ? -2.867 0.076 -8.026 1.00 98.62 94 VAL A O 1
ATOM 731 N N . ASP A 1 95 ? -1.903 1.273 -6.370 1.00 98.69 95 ASP A N 1
ATOM 732 C CA . ASP A 1 95 ? -2.645 0.661 -5.276 1.00 98.69 95 ASP A CA 1
ATOM 733 C C . ASP A 1 95 ? -3.807 1.569 -4.875 1.00 98.69 95 ASP A C 1
ATOM 735 O O . ASP A 1 95 ? -3.669 2.783 -4.700 1.00 98.69 95 ASP A O 1
ATOM 739 N N . ILE A 1 96 ? -4.982 0.975 -4.717 1.00 98.81 96 ILE A N 1
ATOM 740 C CA . ILE A 1 96 ? -6.200 1.651 -4.288 1.00 98.81 96 ILE A CA 1
ATOM 741 C C . ILE A 1 96 ? -6.614 1.021 -2.972 1.00 98.81 96 ILE A C 1
ATOM 743 O O . ILE A 1 96 ? -6.786 -0.190 -2.883 1.00 98.81 96 ILE A O 1
ATOM 747 N N . PHE A 1 97 ? -6.841 1.846 -1.962 1.00 98.81 97 PHE A N 1
ATOM 748 C CA . PHE A 1 97 ? -7.285 1.416 -0.646 1.00 98.81 97 PHE A CA 1
ATOM 749 C C . PHE A 1 97 ? -8.625 2.049 -0.320 1.00 98.81 97 PHE A C 1
ATOM 751 O O . PHE A 1 97 ? -8.855 3.227 -0.601 1.00 98.81 97 PHE A O 1
ATOM 758 N N . ARG A 1 98 ? -9.501 1.293 0.340 1.00 98.75 98 ARG A N 1
ATOM 759 C CA . ARG A 1 98 ? -10.709 1.827 0.969 1.00 98.75 98 ARG A CA 1
ATOM 760 C C . ARG A 1 98 ? -10.615 1.689 2.479 1.00 98.75 98 ARG A C 1
ATOM 762 O O . ARG A 1 98 ? -10.330 0.615 3.012 1.00 98.75 98 ARG A O 1
ATOM 769 N N . LEU A 1 99 ? -10.944 2.774 3.168 1.00 98.75 99 LEU A N 1
ATOM 770 C CA . LEU A 1 99 ? -11.079 2.811 4.611 1.00 98.75 99 LEU A CA 1
ATOM 771 C C . LEU A 1 99 ? -12.543 2.623 5.032 1.00 98.75 99 LEU A C 1
ATOM 773 O O . LEU A 1 99 ? -13.482 3.130 4.409 1.00 98.75 99 LEU A O 1
ATOM 777 N N . ASN A 1 100 ? -12.731 1.894 6.125 1.00 98.56 100 ASN A N 1
ATOM 778 C CA . ASN A 1 100 ? -13.963 1.822 6.893 1.00 98.56 100 ASN A CA 1
ATOM 779 C C . ASN A 1 100 ? -13.701 2.465 8.257 1.00 98.56 100 ASN A C 1
ATOM 781 O O . ASN A 1 100 ? -13.057 1.867 9.122 1.00 98.56 100 ASN A O 1
ATOM 785 N N . GLY A 1 101 ? -14.151 3.709 8.431 1.00 98.44 101 GLY A N 1
ATOM 786 C CA . GLY A 1 101 ? -13.870 4.439 9.658 1.00 98.44 101 GLY A CA 1
ATOM 787 C C . GLY A 1 101 ? -12.361 4.593 9.874 1.00 98.44 101 GLY A C 1
ATOM 788 O O . GLY A 1 101 ? -11.684 5.155 9.018 1.00 98.44 101 GLY A O 1
ATOM 789 N N . THR A 1 102 ? -11.838 4.086 10.985 1.00 98.50 102 THR A N 1
ATOM 790 C CA . THR A 1 102 ? -10.413 4.118 11.344 1.00 98.50 102 THR A CA 1
ATOM 791 C C . THR A 1 102 ? -9.554 3.026 10.702 1.00 98.50 102 THR A C 1
ATOM 793 O O . THR A 1 102 ? -8.344 3.041 10.907 1.00 98.50 102 THR A O 1
ATOM 796 N N . CYS A 1 103 ? -10.132 2.066 9.976 1.00 98.75 103 CYS A N 1
ATOM 797 C CA . CYS A 1 103 ? -9.383 0.917 9.462 1.00 98.75 103 CYS A CA 1
ATOM 798 C C . CYS A 1 103 ? -9.301 0.912 7.939 1.00 98.75 103 CYS A C 1
ATOM 800 O O . CYS A 1 103 ? -10.268 1.244 7.258 1.00 98.75 103 CYS A O 1
ATOM 802 N N . ILE A 1 104 ? -8.178 0.445 7.403 1.00 98.81 104 ILE A N 1
ATOM 803 C CA . ILE A 1 104 ? -8.064 0.012 6.010 1.00 98.81 104 ILE A CA 1
ATOM 804 C C . ILE A 1 104 ? -8.787 -1.332 5.897 1.00 98.81 104 ILE A C 1
ATOM 806 O O . ILE A 1 104 ? -8.458 -2.275 6.618 1.00 98.81 104 ILE A O 1
ATOM 810 N N . GLN A 1 105 ? -9.796 -1.402 5.032 1.00 98.69 105 GLN A N 1
ATOM 811 C CA . GLN A 1 105 ? -10.680 -2.566 4.915 1.00 98.69 105 GLN A CA 1
ATOM 812 C C . GLN A 1 105 ? -10.451 -3.350 3.626 1.00 98.69 105 GLN A C 1
ATOM 814 O O . GLN A 1 105 ? -10.730 -4.541 3.585 1.00 98.69 105 GLN A O 1
ATOM 819 N N . GLU A 1 106 ? -10.016 -2.691 2.558 1.00 98.75 106 GLU A N 1
ATOM 820 C CA . GLU A 1 106 ? -10.042 -3.288 1.226 1.00 98.75 106 GLU A CA 1
ATOM 821 C C . GLU A 1 106 ? -8.991 -2.658 0.320 1.00 98.75 106 GLU A C 1
ATOM 823 O O . GLU A 1 106 ? -8.658 -1.477 0.485 1.00 98.75 106 GLU A O 1
ATOM 828 N N . HIS A 1 107 ? -8.479 -3.452 -0.616 1.00 98.81 107 HIS A N 1
ATOM 829 C CA . HIS A 1 107 ? -7.383 -3.074 -1.496 1.00 98.81 107 HIS A CA 1
ATOM 830 C C . HIS A 1 107 ? -7.486 -3.697 -2.886 1.00 98.81 107 HIS A C 1
ATOM 832 O O . HIS A 1 107 ? -7.811 -4.874 -3.031 1.00 98.81 107 HIS A O 1
ATOM 838 N N . TRP A 1 108 ? -7.101 -2.910 -3.885 1.00 98.75 108 TRP A N 1
ATOM 839 C CA . TRP A 1 108 ? -6.918 -3.314 -5.274 1.00 98.75 108 TRP A CA 1
ATOM 840 C C . TRP A 1 108 ? -5.571 -2.822 -5.765 1.00 98.75 108 TRP A C 1
ATOM 842 O O . TRP A 1 108 ? -5.114 -1.773 -5.317 1.00 98.75 108 TRP A O 1
ATOM 852 N N . ASN A 1 109 ? -5.011 -3.493 -6.767 1.00 98.25 109 ASN A N 1
ATOM 853 C CA . ASN A 1 109 ? -3.875 -2.948 -7.486 1.00 98.25 109 ASN A CA 1
ATOM 854 C C . ASN A 1 109 ? -3.861 -3.304 -8.971 1.00 98.25 109 ASN A C 1
ATOM 856 O O . ASN A 1 109 ? -4.511 -4.247 -9.426 1.00 98.25 109 ASN A O 1
ATOM 860 N N . VAL A 1 110 ? -3.095 -2.520 -9.725 1.00 98.00 110 VAL A N 1
ATOM 861 C CA . VAL A 1 110 ? -2.696 -2.816 -11.104 1.00 98.00 110 VAL A CA 1
ATOM 862 C C . VAL A 1 110 ? -1.217 -2.513 -11.277 1.00 98.00 110 VAL A C 1
ATOM 864 O O . VAL A 1 110 ? -0.673 -1.625 -10.624 1.00 98.00 110 VAL A O 1
ATOM 867 N N . HIS A 1 111 ? -0.561 -3.310 -12.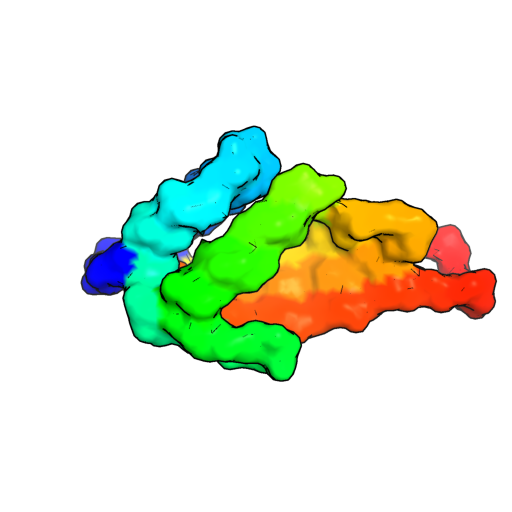115 1.00 96.88 111 HIS A N 1
ATOM 868 C CA . HIS A 1 111 ? 0.882 -3.276 -12.330 1.00 96.88 111 HIS A CA 1
ATOM 869 C C . HIS A 1 111 ? 1.129 -3.047 -13.819 1.00 96.88 111 HIS A C 1
ATOM 871 O O . HIS A 1 111 ? 0.590 -3.787 -14.643 1.00 96.88 111 HIS A O 1
ATOM 877 N N . GLU A 1 112 ? 1.951 -2.061 -14.162 1.00 97.06 112 GLU A N 1
ATOM 878 C CA . GLU A 1 112 ? 2.364 -1.792 -15.539 1.00 97.06 112 GLU A CA 1
ATOM 879 C C . GLU A 1 112 ? 3.882 -1.630 -15.609 1.00 97.06 112 GLU A C 1
ATOM 881 O O . GLU A 1 112 ? 4.464 -0.712 -15.032 1.00 97.06 112 GLU A O 1
ATOM 886 N N . SER A 1 113 ? 4.546 -2.538 -16.320 1.00 97.06 113 SER A N 1
ATOM 887 C CA . SER A 1 113 ? 5.971 -2.411 -16.617 1.00 97.06 113 SER A CA 1
ATOM 888 C C . SER A 1 113 ? 6.168 -1.562 -17.866 1.00 97.06 113 SER A C 1
ATOM 890 O O . SER A 1 113 ? 5.514 -1.803 -18.878 1.00 97.06 113 SER A O 1
ATOM 892 N N . LEU A 1 114 ? 7.103 -0.610 -17.815 1.00 95.06 114 LEU A N 1
ATOM 893 C CA . LEU A 1 114 ? 7.483 0.199 -18.967 1.00 95.06 114 LEU A CA 1
ATOM 894 C C . LEU A 1 114 ? 8.012 -0.724 -20.080 1.00 95.06 114 LEU A C 1
ATOM 896 O O . LEU A 1 114 ? 9.047 -1.374 -19.883 1.00 95.06 114 LEU A O 1
ATOM 900 N N . PRO A 1 115 ? 7.344 -0.793 -21.244 1.00 92.44 115 PRO A N 1
ATOM 901 C CA . PRO A 1 115 ? 7.810 -1.625 -22.340 1.00 92.44 115 PRO A CA 1
ATOM 902 C C . PRO A 1 115 ? 9.091 -1.048 -22.960 1.00 92.44 115 PRO A C 1
ATOM 904 O O . PRO A 1 115 ? 9.299 0.166 -22.998 1.00 92.44 115 PRO A O 1
ATOM 907 N N . SER A 1 116 ? 9.966 -1.919 -23.469 1.00 90.38 116 SER A N 1
ATOM 908 C CA . SER A 1 116 ? 11.250 -1.510 -24.067 1.00 90.38 116 SER A CA 1
ATOM 909 C C . SER A 1 116 ? 11.099 -0.671 -25.339 1.00 90.38 116 SER A C 1
ATOM 911 O O . SER A 1 116 ? 12.031 0.021 -25.734 1.00 90.38 116 SER A O 1
ATOM 913 N N . ASP A 1 117 ? 9.943 -0.757 -25.989 1.00 92.88 117 ASP A N 1
ATOM 914 C CA . ASP A 1 117 ? 9.559 -0.058 -27.213 1.00 92.88 117 ASP A CA 1
ATOM 915 C C . ASP A 1 117 ? 8.532 1.057 -26.943 1.00 92.88 117 ASP A C 1
ATOM 917 O O . ASP A 1 117 ? 7.739 1.407 -27.819 1.00 92.88 117 ASP A O 1
ATOM 921 N N . ALA A 1 118 ? 8.544 1.632 -25.733 1.00 93.25 118 ALA A N 1
ATOM 922 C CA . ALA A 1 118 ? 7.679 2.749 -25.367 1.00 93.25 118 ALA A CA 1
ATOM 923 C C . ALA A 1 118 ? 7.736 3.882 -26.410 1.00 93.25 118 ALA A C 1
ATOM 925 O O . ALA A 1 118 ? 8.790 4.444 -26.704 1.00 93.25 118 ALA A O 1
ATOM 926 N N . VAL A 1 119 ? 6.565 4.229 -26.953 1.00 96.50 119 VAL A N 1
ATOM 927 C CA . VAL A 1 119 ? 6.417 5.260 -27.994 1.00 96.50 119 VAL A CA 1
ATOM 928 C C . VAL A 1 119 ? 6.435 6.675 -27.404 1.00 96.50 119 VAL A C 1
ATOM 930 O O . VAL A 1 119 ? 6.872 7.619 -28.061 1.00 96.50 119 VAL A O 1
ATOM 933 N N . SER A 1 120 ? 5.941 6.840 -26.173 1.00 95.12 120 SER A N 1
ATOM 934 C CA . SER A 1 120 ? 5.891 8.140 -25.493 1.00 95.12 120 SER A CA 1
ATOM 935 C C . SER A 1 120 ? 7.294 8.636 -25.140 1.00 95.12 120 SER A C 1
ATOM 937 O O . SER A 1 120 ? 8.101 7.891 -24.591 1.00 95.12 120 SER A O 1
ATOM 939 N N . SER A 1 121 ? 7.563 9.919 -25.387 1.00 93.75 121 SER A N 1
ATOM 940 C CA 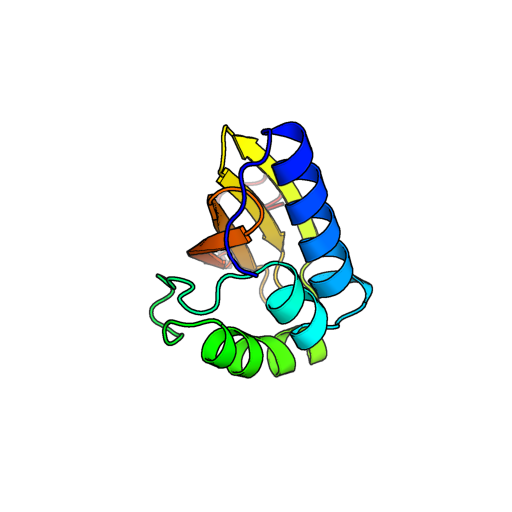. SER A 1 121 ? 8.810 10.583 -24.985 1.00 93.75 121 SER A CA 1
ATOM 941 C C . SER A 1 121 ? 8.755 11.209 -23.586 1.00 93.75 121 SER A C 1
ATOM 943 O O . SER A 1 121 ? 9.727 11.831 -23.159 1.00 93.75 121 SER A O 1
ATOM 945 N N . HIS A 1 122 ? 7.616 11.128 -22.895 1.00 95.38 122 HIS A N 1
ATOM 946 C CA . HIS A 1 122 ? 7.474 11.655 -21.538 1.00 95.38 122 HIS A CA 1
ATOM 947 C C . HIS A 1 122 ? 7.991 10.654 -20.495 1.00 95.38 122 HIS A C 1
ATOM 949 O O . HIS A 1 122 ? 7.909 9.445 -20.727 1.00 95.38 122 HIS A O 1
ATOM 955 N N . PRO A 1 123 ? 8.498 11.131 -19.342 1.00 92.12 123 PRO A N 1
ATOM 956 C CA . PRO A 1 123 ? 8.818 10.262 -18.217 1.00 92.12 123 PRO A CA 1
ATOM 957 C C . PRO A 1 123 ? 7.619 9.399 -17.812 1.00 92.12 123 PRO A C 1
ATOM 959 O O . PRO A 1 123 ? 6.478 9.856 -17.845 1.00 92.12 123 PRO A O 1
ATOM 962 N N . PHE A 1 124 ? 7.891 8.148 -17.440 1.00 93.88 124 PHE A N 1
ATOM 963 C CA . PHE A 1 124 ? 6.859 7.215 -16.980 1.00 93.88 124 PHE A CA 1
ATOM 964 C C . PHE A 1 124 ? 6.366 7.542 -15.559 1.00 93.88 124 PHE A C 1
ATOM 966 O O . PHE A 1 124 ? 5.235 7.221 -15.218 1.00 93.88 124 PHE A O 1
ATOM 973 N N . PHE A 1 125 ? 7.195 8.216 -14.757 1.00 94.38 125 PHE A N 1
ATOM 974 C CA . PHE A 1 125 ? 6.891 8.717 -13.416 1.00 94.38 125 PHE A CA 1
ATOM 975 C C . PHE A 1 125 ? 7.114 10.227 -13.372 1.00 94.38 125 PHE A C 1
ATOM 977 O O . PHE A 1 125 ? 8.108 10.671 -14.000 1.00 94.38 125 PHE A O 1
#